Protein AF-A0A1H8KXV8-F1 (afdb_monomer)

Nearest PDB structures (foldseek):
  2p6s-assembly1_H  TM=9.259E-01  e=8.514E-09  Neisseria meningitidis MC58
  2gqq-assembly1_A-2  TM=9.311E-01  e=1.166E-07  Escherichia coli
  2cg4-assembly1_A  TM=8.601E-01  e=6.670E-07  Escherichia coli
  2pn6-assembly1_A  TM=7.886E-01  e=1.104E-04  Sulfurisphaera tokodaii
  2efq-assembly1_A  TM=7.733E-01  e=9.156E-05  Sulfurisphaera tokodaii str. 7

InterPro domains:
  IPR011008 Dimeric alpha-beta barrel [SSF54909] (4-92)
  IPR019887 Transcription regulator AsnC/Lrp, ligand binding domain [PF01037] (7-88)

Foldseek 3Di:
DADKKKKKKFWAFPDDPPVLVVQLVVLQVPDPQWPDKDQDPDPGRIITIGIARDVVRVVVCCVPRVVPRPRTDDMDMDIDPDDPDDDPDDPCCVVVVD

pLDDT: mean 91.25, std 8.5, range [47.66, 97.81]

Radius of gyration: 15.35 Å; Cα contacts (8 Å, |Δi|>4): 137; chains: 1; bounding box: 46×22×39 Å

Solvent-accessible surface area (backbone atoms only — not comparable to full-atom values): 5823 Å² total; per-residue (Å²): 135,76,74,58,37,42,32,43,34,35,33,29,60,80,46,84,50,70,70,37,49,52,51,38,50,52,57,50,74,70,33,89,44,49,80,44,76,42,80,45,94,65,97,28,49,30,45,32,36,34,53,28,67,35,70,67,56,38,51,48,45,42,62,71,47,58,68,66,37,58,41,59,72,44,80,49,76,49,70,61,89,68,91,89,80,86,79,90,77,72,66,57,49,77,75,69,75,107

Structure (mmCIF, N/CA/C/O backbone):
data_AF-A0A1H8KXV8-F1
#
_entry.id   AF-A0A1H8KXV8-F1
#
loop_
_atom_site.group_PDB
_atom_site.id
_atom_site.type_symbol
_atom_site.label_atom_id
_atom_site.label_alt_id
_atom_site.label_comp_id
_atom_site.label_asym_id
_atom_site.label_entity_id
_atom_site.label_seq_id
_atom_site.pdbx_PDB_ins_code
_atom_site.Cartn_x
_atom_site.Cartn_y
_atom_site.Cartn_z
_atom_site.occupancy
_atom_site.B_iso_or_equiv
_atom_site.auth_seq_id
_atom_site.auth_comp_id
_atom_site.auth_asym_id
_atom_site.auth_atom_id
_atom_site.pdbx_PDB_model_num
ATOM 1 N N . MET A 1 1 ? 3.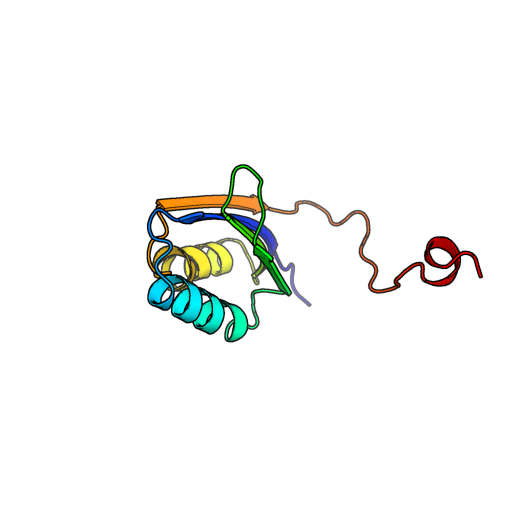165 -7.757 -21.538 1.00 47.66 1 MET A N 1
ATOM 2 C CA . MET A 1 1 ? 3.001 -7.280 -20.151 1.00 47.66 1 MET A CA 1
ATOM 3 C C . MET A 1 1 ? 2.678 -5.800 -20.244 1.00 47.66 1 MET A C 1
ATOM 5 O O . MET A 1 1 ? 3.489 -5.066 -20.791 1.00 47.66 1 MET A O 1
ATOM 9 N N . GLY A 1 2 ? 1.437 -5.428 -19.921 1.00 53.78 2 GLY A N 1
ATOM 10 C CA . GLY A 1 2 ? 0.932 -4.055 -20.049 1.00 53.78 2 GLY A CA 1
ATOM 11 C C . GLY A 1 2 ? 1.468 -3.149 -18.942 1.00 53.78 2 GLY A C 1
ATOM 12 O O . GLY A 1 2 ? 1.986 -3.653 -17.950 1.00 53.78 2 GLY A O 1
ATOM 13 N N . ALA A 1 3 ? 1.375 -1.836 -19.146 1.00 61.09 3 ALA A N 1
ATOM 14 C CA . ALA A 1 3 ? 1.913 -0.805 -18.263 1.00 61.09 3 ALA A CA 1
ATOM 15 C C . ALA A 1 3 ? 1.291 -0.867 -16.860 1.00 61.09 3 ALA A C 1
ATOM 17 O O . ALA A 1 3 ? 0.270 -0.246 -16.616 1.00 61.09 3 ALA A O 1
ATOM 18 N N . 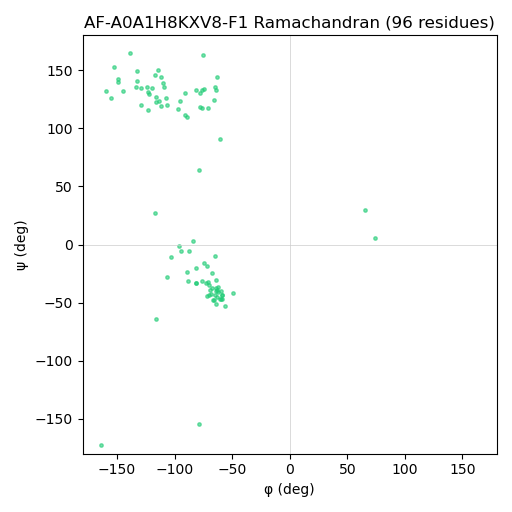SER A 1 4 ? 1.900 -1.612 -15.940 1.00 84.12 4 SER A N 1
ATOM 19 C CA . SER A 1 4 ? 1.445 -1.671 -14.555 1.00 84.12 4 SER A CA 1
ATOM 20 C C . SER A 1 4 ? 1.803 -0.389 -13.807 1.00 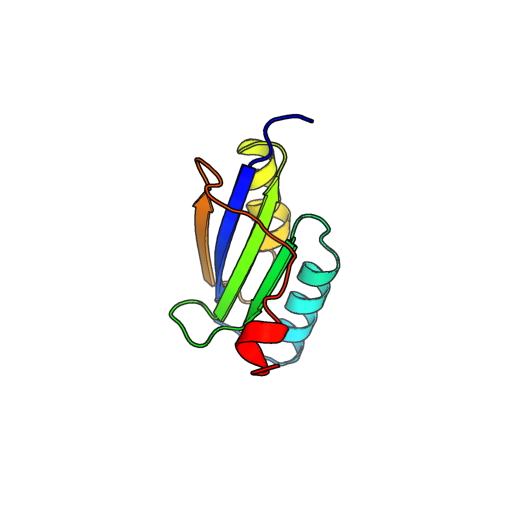84.12 4 SER A C 1
ATOM 22 O O . SER A 1 4 ? 2.947 0.066 -13.856 1.00 84.12 4 SER A O 1
ATOM 24 N N . VAL A 1 5 ? 0.843 0.155 -13.069 1.00 94.12 5 VAL A N 1
ATOM 25 C CA . VAL A 1 5 ? 1.055 1.241 -12.113 1.00 94.12 5 VAL A CA 1
ATOM 26 C C . VAL A 1 5 ? 1.662 0.663 -10.841 1.00 94.12 5 VAL A C 1
ATOM 28 O O . VAL A 1 5 ? 1.139 -0.301 -10.283 1.00 94.12 5 VAL A O 1
ATOM 31 N N . LEU A 1 6 ? 2.741 1.282 -10.365 1.00 95.94 6 LEU A N 1
ATOM 32 C CA . LEU A 1 6 ? 3.304 1.021 -9.045 1.00 95.94 6 LEU A CA 1
ATOM 33 C C . LEU A 1 6 ? 3.000 2.208 -8.130 1.00 95.94 6 LEU A C 1
ATOM 35 O O . LEU A 1 6 ? 3.328 3.345 -8.464 1.00 95.94 6 LEU A O 1
ATOM 39 N N . ALA A 1 7 ? 2.391 1.947 -6.981 1.00 97.62 7 ALA A N 1
ATOM 40 C CA . ALA A 1 7 ? 2.025 2.948 -5.993 1.00 97.62 7 ALA A CA 1
ATOM 41 C C . ALA A 1 7 ? 2.726 2.677 -4.660 1.00 97.62 7 ALA A C 1
ATOM 43 O O . ALA A 1 7 ? 2.715 1.553 -4.162 1.00 97.62 7 ALA A O 1
ATOM 44 N N . PHE A 1 8 ? 3.272 3.724 -4.053 1.00 97.62 8 PHE A N 1
ATOM 45 C CA . PHE A 1 8 ? 3.704 3.733 -2.661 1.00 97.62 8 PHE A CA 1
ATOM 46 C C . PHE A 1 8 ? 2.593 4.355 -1.823 1.00 97.62 8 PHE A C 1
ATOM 48 O O . PHE A 1 8 ? 2.246 5.520 -2.028 1.00 97.62 8 PHE A O 1
ATOM 55 N N . VAL A 1 9 ? 2.013 3.578 -0.915 1.00 97.81 9 VAL A N 1
ATOM 56 C CA . VAL A 1 9 ? 0.824 3.967 -0.155 1.00 97.81 9 VAL A CA 1
ATOM 57 C C . VAL A 1 9 ? 1.169 4.112 1.318 1.00 97.81 9 VAL A C 1
ATOM 59 O O . VAL A 1 9 ? 1.662 3.182 1.945 1.00 97.81 9 VAL A O 1
ATOM 62 N N . GLN A 1 10 ? 0.890 5.289 1.855 1.00 97.62 10 GLN A N 1
ATOM 63 C CA . GLN A 1 10 ? 0.948 5.626 3.269 1.00 97.62 10 GLN A CA 1
ATOM 64 C C . GLN A 1 10 ? -0.449 5.479 3.860 1.00 97.62 10 GLN A C 1
ATOM 66 O O . GLN A 1 10 ? -1.388 6.117 3.374 1.00 97.62 10 GLN A O 1
ATOM 71 N N . ILE A 1 11 ? -0.582 4.651 4.893 1.00 95.69 11 ILE A N 1
ATOM 72 C CA . ILE A 1 11 ? -1.832 4.460 5.628 1.00 95.69 11 ILE A CA 1
ATOM 73 C C . ILE A 1 11 ? -1.630 4.921 7.067 1.00 95.69 11 ILE A C 1
ATOM 75 O O . ILE A 1 11 ? -0.716 4.463 7.753 1.00 95.69 11 ILE A O 1
ATOM 79 N N . THR A 1 12 ? -2.513 5.809 7.512 1.00 94.94 12 THR A N 1
ATOM 80 C CA . THR A 1 12 ? -2.643 6.195 8.918 1.00 94.94 12 THR A CA 1
ATOM 81 C C . THR A 1 12 ? -3.942 5.613 9.453 1.00 94.94 12 THR A C 1
ATOM 83 O O . THR A 1 12 ? -4.987 5.703 8.798 1.00 94.94 12 THR A O 1
ATOM 86 N N . CYS A 1 13 ? -3.882 5.041 10.644 1.00 91.88 13 CYS A N 1
ATOM 87 C CA . CYS A 1 13 ? -5.003 4.471 11.362 1.00 91.88 13 CYS A CA 1
ATOM 88 C C . CYS A 1 13 ? -5.272 5.279 12.639 1.00 91.88 13 CYS A C 1
ATOM 90 O O . CYS A 1 13 ? -4.381 5.884 13.220 1.00 91.88 13 CYS A O 1
ATOM 92 N N . THR A 1 14 ? -6.524 5.330 13.082 1.00 85.81 14 THR A N 1
ATOM 93 C CA . THR A 1 14 ? -6.917 5.907 14.382 1.00 85.81 14 THR A CA 1
ATOM 94 C C . THR A 1 14 ? -7.214 4.838 15.426 1.00 85.81 14 THR A C 1
ATOM 96 O O . THR A 1 14 ? -7.380 5.154 16.604 1.00 85.81 14 THR A O 1
ATOM 99 N N . GLN A 1 15 ? -7.300 3.573 15.012 1.00 79.56 15 GLN A N 1
ATOM 100 C CA . GLN A 1 15 ? -7.622 2.448 15.876 1.00 79.56 15 GLN A CA 1
ATOM 101 C C . GLN A 1 15 ? -6.508 1.404 15.809 1.00 79.56 15 GLN A C 1
ATOM 103 O O . GLN A 1 15 ? -6.285 0.792 14.771 1.00 79.56 15 GLN A O 1
ATOM 108 N N . HIS A 1 16 ? -5.839 1.188 16.944 1.00 77.31 16 HIS A N 1
ATOM 109 C CA . HIS A 1 16 ? -4.703 0.264 17.081 1.00 77.31 16 HIS A CA 1
ATOM 110 C C . HIS A 1 16 ? -5.000 -0.887 18.049 1.00 77.31 16 HIS A C 1
ATOM 112 O O . HIS A 1 16 ? -4.106 -1.409 18.710 1.00 77.31 16 HIS A O 1
ATOM 118 N N . SER A 1 17 ? -6.273 -1.265 18.195 1.00 85.81 17 SER A N 1
ATOM 119 C CA . SER A 1 17 ? -6.609 -2.472 18.953 1.00 85.81 17 SER A CA 1
ATOM 120 C C . SER A 1 17 ? -6.005 -3.695 18.268 1.00 85.81 17 SER A C 1
ATOM 122 O O . SER A 1 17 ? -6.048 -3.774 17.041 1.00 85.81 17 SER A O 1
ATOM 124 N N . GLU A 1 18 ? -5.551 -4.675 19.045 1.00 84.06 18 GLU A N 1
ATOM 125 C CA . GLU A 1 18 ? -4.952 -5.919 18.539 1.00 84.06 18 GLU A CA 1
ATOM 126 C C . GLU A 1 18 ? -5.809 -6.598 17.456 1.00 84.06 18 GLU A C 1
ATOM 128 O O . GLU A 1 18 ? -5.297 -6.984 16.410 1.00 84.06 18 GLU A O 1
ATOM 133 N N . ALA A 1 19 ? -7.133 -6.638 17.644 1.00 87.81 19 ALA A N 1
ATOM 134 C CA . ALA A 1 19 ? -8.064 -7.201 16.665 1.00 87.81 19 ALA A CA 1
ATOM 135 C C . ALA A 1 19 ? -8.097 -6.432 15.329 1.00 87.81 19 ALA A C 1
ATOM 137 O O . ALA A 1 19 ? -8.164 -7.046 14.268 1.00 87.81 19 ALA A O 1
ATOM 138 N N . ALA A 1 20 ? -8.036 -5.097 15.371 1.00 86.44 20 ALA A N 1
ATOM 139 C CA . ALA A 1 20 ? -8.018 -4.264 14.167 1.00 86.44 20 ALA A CA 1
ATOM 140 C C . ALA A 1 20 ? -6.703 -4.439 13.398 1.00 86.44 20 ALA A C 1
ATOM 142 O O . ALA A 1 20 ? -6.722 -4.593 12.179 1.00 86.44 20 ALA A O 1
ATOM 143 N N . THR A 1 21 ? -5.577 -4.486 14.112 1.00 86.25 21 THR A N 1
ATOM 144 C CA . THR A 1 21 ? -4.263 -4.742 13.512 1.00 86.25 21 THR A CA 1
ATOM 145 C C . THR A 1 21 ? -4.198 -6.136 12.887 1.00 86.25 21 THR A C 1
ATOM 147 O O . THR A 1 21 ? -3.777 -6.267 11.742 1.00 86.25 21 THR A O 1
ATOM 150 N N . ALA A 1 22 ? -4.681 -7.170 13.581 1.00 89.69 22 ALA A N 1
ATOM 151 C CA . ALA A 1 22 ? -4.702 -8.534 13.053 1.00 89.69 22 ALA A CA 1
ATOM 152 C C . ALA A 1 22 ? -5.570 -8.657 11.788 1.00 89.69 22 ALA A C 1
ATOM 154 O O . ALA A 1 22 ? -5.181 -9.312 10.821 1.00 89.69 22 ALA A O 1
ATOM 155 N N . GLU A 1 23 ? -6.732 -7.999 11.764 1.00 91.31 23 GLU A N 1
ATOM 156 C CA . GLU A 1 23 ? -7.601 -7.991 10.585 1.00 91.31 23 GLU A CA 1
ATOM 157 C C . GLU A 1 23 ? -6.986 -7.203 9.419 1.00 91.31 23 GLU A C 1
ATOM 159 O O . GLU A 1 23 ? -7.043 -7.657 8.274 1.00 91.31 23 GLU A O 1
ATOM 164 N N . PHE A 1 24 ? -6.334 -6.069 9.698 1.00 92.19 24 PHE A N 1
ATOM 165 C CA . PHE A 1 24 ? -5.550 -5.330 8.707 1.00 92.19 24 PHE A CA 1
ATOM 166 C C . PHE A 1 24 ? -4.483 -6.233 8.078 1.00 92.19 24 PHE A C 1
ATOM 168 O O . PHE A 1 24 ? -4.441 -6.381 6.856 1.00 92.19 24 PHE A O 1
ATOM 175 N N . GLU A 1 25 ? -3.657 -6.884 8.900 1.00 91.50 25 GLU A N 1
ATOM 176 C CA . GLU A 1 25 ? -2.590 -7.769 8.427 1.00 91.50 25 GLU A CA 1
ATOM 177 C C . GLU A 1 25 ? -3.144 -8.907 7.573 1.00 91.50 25 GLU A C 1
ATOM 179 O O . GLU A 1 25 ? -2.611 -9.185 6.497 1.00 91.50 25 GLU A O 1
ATOM 184 N N . ARG A 1 26 ? -4.254 -9.519 7.997 1.00 94.38 26 ARG A N 1
ATOM 185 C CA . ARG A 1 26 ? -4.919 -10.592 7.254 1.00 94.38 26 ARG A CA 1
ATOM 186 C C . ARG A 1 26 ? -5.366 -10.135 5.864 1.00 94.38 26 ARG A C 1
ATOM 188 O O . ARG A 1 26 ? -5.136 -10.849 4.887 1.00 94.38 26 ARG A O 1
ATOM 195 N N . ILE A 1 27 ? -6.002 -8.966 5.762 1.00 94.31 27 ILE A N 1
ATOM 196 C CA . ILE A 1 27 ? -6.464 -8.409 4.480 1.00 94.31 27 ILE A CA 1
ATOM 197 C C . ILE A 1 27 ? -5.270 -8.090 3.575 1.00 94.31 27 ILE A C 1
ATOM 199 O O . ILE A 1 27 ? -5.293 -8.419 2.386 1.00 94.31 27 ILE A O 1
ATOM 203 N N . ILE A 1 28 ? -4.217 -7.484 4.129 1.00 95.19 28 ILE A N 1
ATOM 204 C CA . ILE A 1 28 ? -3.022 -7.115 3.369 1.00 95.19 28 ILE A CA 1
ATOM 205 C C . ILE A 1 28 ? -2.273 -8.350 2.858 1.00 95.19 28 ILE A C 1
ATOM 207 O O . ILE A 1 28 ? -1.972 -8.414 1.667 1.00 95.19 28 ILE A O 1
ATOM 211 N N . GLN A 1 29 ? -2.029 -9.353 3.705 1.00 94.88 29 GLN A N 1
ATOM 212 C CA . GLN A 1 29 ? -1.329 -10.585 3.316 1.00 94.88 29 GLN A CA 1
ATOM 213 C C . GLN A 1 29 ? -2.094 -11.401 2.264 1.00 94.88 29 GLN A C 1
ATOM 215 O O . GLN A 1 29 ? -1.479 -12.077 1.442 1.00 94.88 29 GLN A O 1
ATOM 220 N N . ALA A 1 30 ? -3.428 -11.334 2.257 1.00 95.56 30 ALA A N 1
ATOM 221 C CA . ALA A 1 30 ? -4.251 -12.011 1.256 1.00 95.56 30 ALA A CA 1
ATOM 222 C C . ALA A 1 30 ? -4.225 -11.327 -0.126 1.00 95.56 30 ALA A C 1
ATOM 224 O O . ALA A 1 30 ? -4.638 -11.925 -1.122 1.00 95.56 30 ALA A O 1
ATOM 225 N N . SER A 1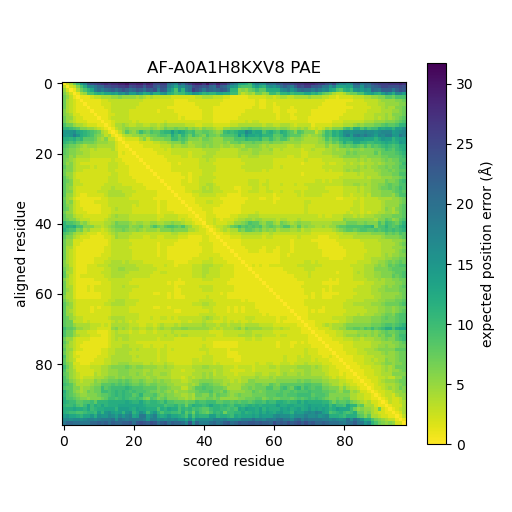 31 ? -3.771 -10.074 -0.209 1.00 95.25 31 SER A N 1
ATOM 226 C CA . SER A 1 31 ? -3.794 -9.300 -1.446 1.00 95.25 31 SER A CA 1
ATOM 227 C C . SER A 1 31 ? -2.522 -9.501 -2.265 1.00 95.25 31 SER A C 1
ATOM 229 O O . SER A 1 31 ? -1.476 -8.933 -1.967 1.00 95.25 31 SER A O 1
ATOM 231 N N . SER A 1 32 ? -2.633 -10.196 -3.400 1.00 94.19 32 SER A N 1
ATOM 232 C CA . SER A 1 32 ? -1.520 -10.353 -4.353 1.00 94.19 32 SER A CA 1
ATOM 233 C C . SER A 1 32 ? -1.068 -9.040 -5.011 1.00 94.19 32 SER A C 1
ATOM 235 O O . SER A 1 32 ? -0.071 -9.018 -5.727 1.00 94.19 32 SER A O 1
ATOM 237 N N . ARG A 1 33 ? -1.832 -7.953 -4.835 1.00 95.31 33 ARG A N 1
ATOM 238 C CA . ARG A 1 33 ? -1.500 -6.613 -5.340 1.00 95.31 33 ARG A CA 1
ATOM 239 C C . ARG A 1 33 ? -0.522 -5.880 -4.427 1.00 95.31 33 ARG A C 1
ATOM 241 O O . ARG A 1 33 ? 0.108 -4.931 -4.883 1.00 95.31 33 ARG A O 1
ATOM 248 N N . VAL A 1 34 ? -0.408 -6.284 -3.162 1.00 97.12 34 VAL A N 1
ATOM 249 C CA . VAL A 1 34 ? 0.522 -5.688 -2.200 1.00 97.12 34 VAL A CA 1
ATOM 250 C C . VAL A 1 34 ? 1.839 -6.456 -2.268 1.00 97.12 34 VAL A C 1
ATOM 252 O O . VAL A 1 34 ? 1.909 -7.622 -1.898 1.00 97.12 34 VAL A O 1
ATOM 255 N N . LEU A 1 35 ? 2.883 -5.804 -2.771 1.00 95.12 35 LEU A N 1
ATOM 256 C CA . LEU A 1 35 ? 4.218 -6.385 -2.926 1.00 95.12 35 LEU A CA 1
ATOM 257 C C . LEU A 1 35 ? 5.014 -6.343 -1.619 1.00 95.12 35 LEU A C 1
ATOM 259 O O . LEU A 1 35 ? 5.818 -7.231 -1.348 1.00 95.12 35 LEU A O 1
ATOM 263 N N . SER A 1 36 ? 4.791 -5.307 -0.815 1.00 95.69 36 SER A N 1
ATOM 264 C CA . SER A 1 36 ? 5.352 -5.177 0.525 1.00 95.69 36 SER A CA 1
ATOM 265 C C . SER A 1 36 ? 4.448 -4.313 1.395 1.00 95.69 36 SER A C 1
ATOM 267 O O . SER A 1 36 ? 3.708 -3.461 0.898 1.00 95.69 36 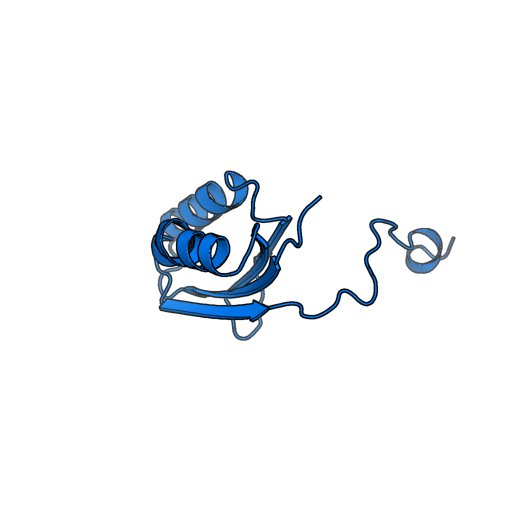SER A O 1
ATOM 269 N N . CYS A 1 37 ? 4.505 -4.549 2.702 1.00 96.62 37 CYS A N 1
ATOM 270 C CA . CYS A 1 37 ? 3.848 -3.742 3.717 1.00 96.62 37 CYS A CA 1
ATOM 271 C C . CYS A 1 37 ? 4.744 -3.699 4.953 1.00 96.62 37 CYS A C 1
ATOM 273 O O . CYS A 1 37 ? 5.215 -4.738 5.415 1.00 96.62 37 CYS A O 1
ATOM 275 N N . HIS A 1 38 ? 4.963 -2.507 5.491 1.00 95.19 38 HIS A N 1
ATOM 276 C CA . HIS A 1 38 ? 5.796 -2.282 6.664 1.00 95.19 38 HIS A CA 1
ATOM 277 C C . HIS A 1 38 ? 5.028 -1.442 7.669 1.00 95.19 38 HIS A C 1
ATOM 279 O O . HIS A 1 38 ? 4.446 -0.434 7.282 1.00 95.19 38 HIS A O 1
ATOM 285 N N . ASN A 1 39 ? 5.062 -1.829 8.942 1.00 92.56 39 ASN A N 1
ATOM 286 C CA . ASN A 1 39 ? 4.711 -0.917 10.023 1.00 92.56 39 ASN A CA 1
ATOM 287 C C . ASN A 1 39 ? 5.890 0.045 10.245 1.00 92.56 39 ASN A C 1
ATOM 289 O O . ASN A 1 39 ? 7.044 -0.397 10.263 1.00 92.56 39 ASN A O 1
ATOM 293 N N . THR A 1 40 ? 5.626 1.345 10.354 1.00 92.56 40 THR A N 1
ATOM 294 C CA . THR A 1 40 ? 6.672 2.369 10.434 1.00 92.56 40 THR A CA 1
ATOM 295 C C . THR A 1 40 ? 6.431 3.362 11.559 1.00 92.56 40 THR A C 1
ATOM 297 O O . THR A 1 40 ? 5.302 3.698 11.876 1.00 92.56 40 THR A O 1
ATOM 300 N N . THR A 1 41 ? 7.514 3.895 12.127 1.00 88.25 41 THR A N 1
ATOM 301 C CA . THR A 1 41 ? 7.474 4.925 13.181 1.00 88.25 41 THR A CA 1
ATOM 302 C C . THR A 1 41 ? 7.330 6.357 12.645 1.00 88.25 41 THR A C 1
ATOM 304 O O . THR A 1 41 ? 7.419 7.308 13.418 1.00 88.25 41 THR A O 1
ATOM 307 N N . GLY A 1 42 ? 7.200 6.522 11.322 1.00 87.62 42 GLY A N 1
ATOM 308 C CA . GLY A 1 42 ? 7.107 7.821 10.651 1.00 87.62 42 GLY A CA 1
ATOM 309 C C . GLY A 1 42 ? 5.716 8.456 10.751 1.00 87.62 42 GLY A C 1
ATOM 310 O O . GLY A 1 42 ? 4.952 8.178 11.665 1.00 87.62 42 GLY A O 1
ATOM 311 N N . GLU A 1 43 ? 5.370 9.316 9.788 1.00 87.81 43 GLU A N 1
ATOM 312 C CA . GLU A 1 43 ? 4.058 9.995 9.761 1.00 87.81 43 GLU A CA 1
ATOM 313 C C . GLU A 1 43 ? 2.871 9.050 9.510 1.00 87.81 43 GLU A C 1
ATOM 315 O O . GLU A 1 43 ? 1.735 9.364 9.862 1.00 87.81 43 GLU A O 1
ATOM 320 N N . ALA A 1 44 ? 3.127 7.914 8.865 1.00 93.88 44 ALA A N 1
ATOM 321 C CA . ALA A 1 44 ? 2.136 6.887 8.591 1.00 93.88 44 ALA A CA 1
ATOM 322 C C . ALA A 1 44 ? 2.449 5.639 9.415 1.00 93.88 44 ALA A C 1
ATOM 324 O O . ALA A 1 44 ? 3.618 5.280 9.577 1.00 93.88 44 ALA A O 1
ATOM 325 N N . ASP A 1 45 ? 1.403 4.954 9.868 1.00 92.50 45 ASP A N 1
ATOM 326 C CA . ASP A 1 45 ? 1.541 3.696 10.601 1.00 92.50 45 ASP A CA 1
ATOM 327 C C . ASP A 1 45 ? 2.013 2.574 9.681 1.00 92.50 45 ASP A C 1
ATOM 329 O O . ASP A 1 45 ? 2.780 1.710 10.104 1.00 92.50 45 ASP A O 1
ATOM 333 N N . PHE A 1 46 ? 1.581 2.596 8.413 1.00 95.00 46 PHE A N 1
ATOM 334 C CA . PHE A 1 46 ? 1.964 1.597 7.422 1.00 95.00 46 PHE A CA 1
ATOM 335 C C . PHE A 1 46 ? 2.413 2.204 6.091 1.00 95.00 46 PHE A C 1
ATOM 337 O O . PHE A 1 46 ? 1.803 3.141 5.568 1.00 95.00 46 PHE A O 1
ATOM 344 N N . LEU A 1 47 ? 3.449 1.598 5.508 1.00 96.69 47 LEU A N 1
ATOM 345 C CA . LEU A 1 47 ? 3.929 1.850 4.150 1.00 96.69 47 LEU A CA 1
ATOM 346 C C . LEU A 1 47 ? 3.767 0.602 3.294 1.00 96.69 47 LEU A C 1
ATOM 348 O O . LEU A 1 47 ? 4.321 -0.449 3.614 1.00 96.69 47 LEU A O 1
ATOM 352 N N . LEU A 1 48 ? 3.036 0.728 2.191 1.00 97.44 48 LEU A N 1
ATOM 353 C CA . LEU A 1 48 ? 2.780 -0.354 1.252 1.00 97.44 48 LEU A CA 1
ATOM 354 C C . LEU A 1 48 ? 3.372 -0.035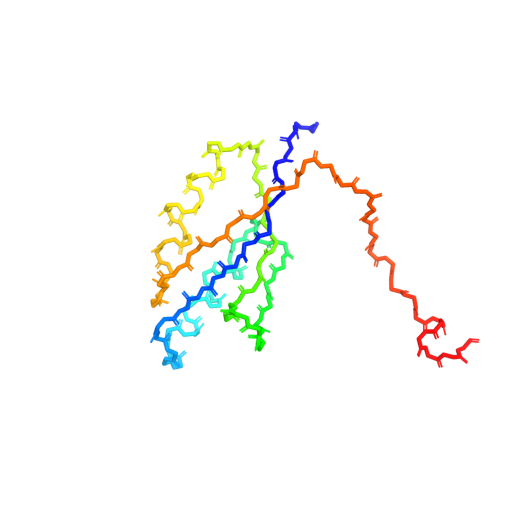 -0.116 1.00 97.44 48 LEU A C 1
ATOM 356 O O . LEU A 1 48 ? 3.319 1.105 -0.581 1.00 97.44 48 LEU A O 1
ATOM 360 N N . GLN A 1 49 ? 3.838 -1.070 -0.803 1.00 97.19 49 GLN A N 1
ATOM 361 C CA . GLN A 1 49 ? 4.099 -1.035 -2.235 1.00 97.19 49 GLN A CA 1
ATOM 362 C C . GLN A 1 49 ? 3.012 -1.847 -2.945 1.00 97.19 49 GLN A C 1
ATOM 364 O O . GLN A 1 49 ? 2.843 -3.034 -2.675 1.00 97.19 49 GLN A O 1
ATOM 369 N N . VAL A 1 50 ? 2.255 -1.211 -3.838 1.00 97.25 50 VAL A N 1
ATOM 370 C CA . VAL A 1 50 ? 1.070 -1.790 -4.489 1.00 97.25 50 VAL A CA 1
ATOM 371 C C . VAL A 1 50 ? 1.215 -1.737 -6.002 1.00 97.25 50 VAL A C 1
ATOM 373 O O . VAL A 1 50 ? 1.586 -0.702 -6.549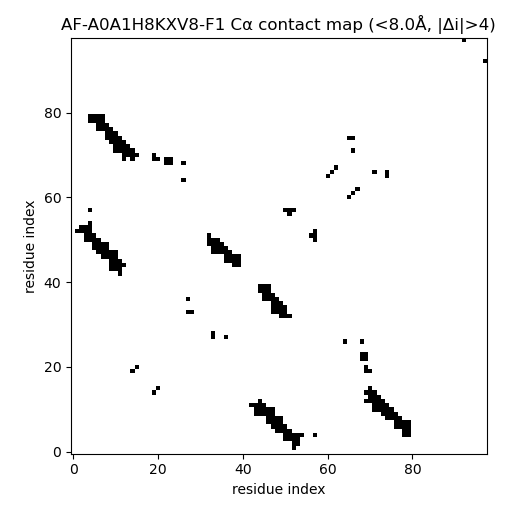 1.00 97.25 50 VAL A O 1
ATOM 376 N N . VAL A 1 51 ? 0.870 -2.828 -6.684 1.00 96.06 51 VAL A N 1
ATOM 377 C CA . VAL A 1 51 ? 0.818 -2.898 -8.148 1.00 96.06 51 VAL A CA 1
ATOM 378 C C . VAL A 1 51 ? -0.623 -2.997 -8.657 1.00 96.06 51 VAL A C 1
ATOM 380 O O . VAL A 1 51 ? -1.462 -3.718 -8.108 1.00 96.06 51 VAL A O 1
ATOM 383 N N . ALA A 1 52 ? -0.914 -2.276 -9.735 1.00 96.12 52 ALA A N 1
ATOM 384 C CA . ALA A 1 52 ? -2.189 -2.302 -10.443 1.00 96.12 52 ALA A CA 1
ATOM 385 C C . ALA A 1 52 ? -1.966 -2.276 -11.959 1.00 96.12 52 ALA A C 1
ATOM 387 O O . ALA A 1 52 ? -0.870 -1.977 -12.433 1.00 96.12 52 ALA A O 1
ATOM 388 N N . LYS A 1 53 ? -2.994 -2.612 -12.736 1.00 94.69 53 LYS A N 1
ATOM 389 C CA . LYS A 1 53 ? -2.912 -2.626 -14.205 1.00 94.69 53 LYS A CA 1
ATOM 390 C C . LYS A 1 53 ? -2.880 -1.228 -14.813 1.00 94.69 53 LYS A C 1
ATOM 392 O O . LYS A 1 53 ? -2.251 -1.059 -15.843 1.00 94.69 53 LYS A O 1
ATOM 397 N N . ASP A 1 54 ? -3.558 -0.275 -14.190 1.00 94.31 54 ASP A N 1
ATOM 398 C CA . ASP A 1 54 ? -3.664 1.130 -14.582 1.00 94.31 54 ASP A CA 1
ATOM 399 C C . ASP A 1 54 ? -4.206 1.945 -13.386 1.00 94.31 54 ASP A C 1
ATOM 401 O O . ASP A 1 54 ? -4.294 1.436 -12.263 1.00 94.31 54 ASP A O 1
ATOM 405 N N . LEU A 1 55 ? -4.518 3.228 -13.602 1.00 94.62 55 LEU A N 1
ATOM 406 C CA . LEU A 1 55 ? -5.025 4.112 -12.548 1.00 94.62 55 LEU A CA 1
ATOM 407 C C . LEU A 1 55 ? -6.457 3.781 -12.116 1.00 94.62 55 LEU A C 1
ATOM 409 O O . LEU A 1 55 ? -6.769 3.956 -10.939 1.00 94.62 55 LEU A O 1
ATOM 413 N N . ASP A 1 56 ? -7.299 3.285 -13.021 1.00 95.88 56 ASP A N 1
ATOM 414 C CA . ASP A 1 56 ? -8.688 2.942 -12.705 1.00 95.88 56 ASP A CA 1
ATOM 415 C C . ASP A 1 56 ? -8.732 1.676 -11.840 1.00 95.88 56 ASP A C 1
ATOM 417 O O . ASP A 1 56 ? -9.391 1.640 -10.798 1.00 95.88 56 ASP A O 1
ATOM 421 N N . ASP A 1 57 ? -7.941 0.664 -12.202 1.00 96.12 57 ASP A N 1
ATOM 422 C CA . ASP A 1 57 ? -7.739 -0.559 -11.422 1.00 96.12 57 ASP A CA 1
ATOM 423 C C . ASP A 1 57 ? -7.106 -0.261 -10.050 1.00 96.12 57 ASP A C 1
ATOM 425 O O . ASP A 1 57 ? -7.468 -0.877 -9.044 1.00 96.12 57 ASP A O 1
ATOM 429 N N . TYR A 1 58 ? -6.199 0.720 -9.980 1.00 96.69 58 TYR A N 1
ATOM 430 C CA . TYR A 1 58 ? -5.653 1.204 -8.712 1.00 96.69 58 TYR A CA 1
ATOM 431 C C . TYR A 1 58 ? -6.715 1.906 -7.854 1.00 96.69 58 TYR A C 1
ATOM 433 O O . TYR A 1 58 ? -6.840 1.596 -6.668 1.00 96.69 58 TYR A O 1
ATOM 441 N N . SER A 1 59 ? -7.500 2.818 -8.438 1.00 96.75 59 SER A N 1
ATOM 442 C CA . SER A 1 59 ? -8.573 3.530 -7.731 1.00 96.75 59 SER A CA 1
ATOM 443 C C . SER A 1 59 ? -9.597 2.551 -7.165 1.00 96.75 59 SER A C 1
ATOM 445 O O . SER A 1 59 ? -9.964 2.644 -5.993 1.00 96.75 59 SER A O 1
ATOM 447 N N . HIS A 1 60 ? -9.978 1.547 -7.956 1.00 97.25 60 HIS A N 1
ATOM 448 C CA . HIS A 1 60 ? -10.859 0.478 -7.508 1.00 97.25 60 HIS A CA 1
ATOM 449 C C . HIS A 1 60 ? -10.274 -0.269 -6.304 1.00 97.25 60 HIS A C 1
ATOM 451 O O . HIS A 1 60 ? -10.958 -0.434 -5.298 1.00 97.25 60 HIS A O 1
ATOM 457 N N . PHE A 1 61 ? -8.993 -0.651 -6.349 1.00 97.06 61 PHE A N 1
ATOM 458 C CA . PHE A 1 61 ? -8.330 -1.309 -5.218 1.00 97.06 61 PHE A CA 1
ATOM 459 C C . PHE A 1 61 ? -8.317 -0.444 -3.947 1.00 97.06 61 PHE A C 1
ATOM 461 O O . PHE A 1 61 ? -8.540 -0.955 -2.846 1.00 97.06 61 PHE A O 1
ATOM 468 N N . VAL A 1 62 ? -8.096 0.867 -4.078 1.00 96.94 62 VAL A N 1
ATOM 469 C CA . VAL A 1 62 ? -8.176 1.797 -2.943 1.00 96.94 62 VAL A CA 1
ATOM 470 C C . VAL A 1 62 ? -9.580 1.778 -2.335 1.00 96.94 62 VAL A C 1
ATOM 472 O O . VAL A 1 62 ? -9.714 1.675 -1.119 1.00 96.94 62 VAL A O 1
ATOM 475 N N . GLU A 1 63 ? -10.625 1.851 -3.155 1.00 96.62 63 GLU A N 1
ATOM 476 C CA . GLU A 1 63 ? -12.015 1.919 -2.692 1.00 96.62 63 GLU A CA 1
ATOM 477 C C . GLU A 1 63 ? -12.522 0.614 -2.075 1.00 96.62 63 GLU A C 1
ATOM 479 O O . GLU A 1 63 ? -13.172 0.635 -1.024 1.00 96.62 63 GLU A O 1
ATOM 484 N N . THR A 1 64 ? -12.220 -0.520 -2.704 1.00 96.00 64 THR A N 1
ATOM 485 C CA . THR A 1 64 ? -12.771 -1.818 -2.300 1.00 96.00 64 THR A CA 1
ATOM 486 C C . THR A 1 64 ? -11.936 -2.533 -1.254 1.00 96.00 64 THR A C 1
ATOM 488 O O . THR A 1 64 ? -12.468 -3.396 -0.563 1.00 96.00 64 THR A O 1
ATOM 491 N N . VAL A 1 65 ? -10.640 -2.222 -1.149 1.00 95.44 65 VAL A N 1
ATOM 492 C CA . VAL A 1 65 ? -9.731 -2.887 -0.206 1.00 95.44 65 VAL A CA 1
ATOM 493 C C . VAL A 1 65 ? -9.211 -1.896 0.820 1.00 95.44 65 VAL A C 1
ATOM 495 O O . VAL A 1 65 ? -9.534 -2.025 1.997 1.00 95.44 65 VAL A O 1
ATOM 498 N N . LEU A 1 66 ? -8.445 -0.883 0.403 1.00 95.44 66 LEU A N 1
ATOM 499 C CA . LEU A 1 66 ? -7.714 -0.049 1.366 1.00 95.44 66 LEU A CA 1
ATOM 500 C C . LEU A 1 66 ? -8.634 0.806 2.245 1.00 95.44 66 LEU A C 1
ATOM 502 O O . LEU A 1 66 ? -8.374 0.953 3.434 1.00 95.44 66 LEU A O 1
ATOM 506 N N . ARG A 1 67 ? -9.734 1.334 1.699 1.00 94.44 67 ARG A N 1
ATOM 507 C CA . ARG A 1 67 ? -10.740 2.084 2.474 1.00 94.44 67 ARG A CA 1
ATOM 508 C C . ARG A 1 67 ? -11.581 1.208 3.402 1.00 94.44 67 ARG A C 1
ATOM 510 O O . ARG A 1 67 ? -12.200 1.747 4.310 1.00 94.44 67 ARG A O 1
ATOM 517 N N . GLN A 1 68 ? -11.622 -0.103 3.166 1.00 92.19 68 GLN A N 1
ATOM 518 C CA . GLN A 1 68 ? -12.347 -1.055 4.014 1.00 92.19 68 GLN A CA 1
ATOM 519 C C . GLN A 1 68 ? -11.487 -1.572 5.172 1.00 92.19 68 GLN A C 1
ATOM 521 O O . GLN A 1 68 ? -11.984 -2.302 6.028 1.00 92.19 68 GLN A O 1
ATOM 526 N N . LEU A 1 69 ? -10.200 -1.213 5.204 1.00 92.19 69 LEU A N 1
ATOM 527 C CA . LEU A 1 69 ? -9.309 -1.600 6.284 1.00 92.19 69 LEU A CA 1
ATOM 528 C C . LEU A 1 69 ? -9.769 -0.960 7.606 1.00 92.19 69 LEU A C 1
ATOM 530 O O . LEU A 1 69 ? -10.104 0.231 7.645 1.00 92.19 69 LEU A O 1
ATOM 534 N N . PRO A 1 70 ? -9.781 -1.734 8.700 1.00 88.06 70 PRO A N 1
ATOM 535 C CA . PRO A 1 70 ? -10.299 -1.272 9.977 1.00 88.06 70 PRO A CA 1
ATOM 536 C C . PRO A 1 70 ? -9.460 -0.114 10.518 1.00 88.06 70 PRO A C 1
ATOM 538 O O . PRO A 1 70 ? -8.233 -0.175 10.558 1.00 88.06 70 PRO A O 1
ATOM 541 N N . GLY A 1 71 ? -10.137 0.945 10.960 1.00 89.00 71 GLY A N 1
ATOM 542 C CA . GLY A 1 71 ? -9.489 2.072 11.623 1.00 89.00 71 GLY A CA 1
ATOM 543 C C . GLY A 1 71 ? -8.693 3.002 10.710 1.00 89.00 71 GLY A C 1
ATOM 544 O O . GLY A 1 71 ? -8.063 3.911 11.240 1.00 89.00 71 GLY A O 1
ATOM 545 N N . VAL A 1 72 ? -8.714 2.830 9.382 1.00 93.12 72 VAL A N 1
ATOM 546 C CA . VAL A 1 72 ? -8.011 3.736 8.461 1.00 93.12 72 VAL A CA 1
ATOM 547 C C . VAL A 1 72 ? -8.624 5.133 8.502 1.00 93.12 72 VAL A C 1
ATOM 549 O O . VAL A 1 72 ? -9.814 5.324 8.257 1.00 93.12 72 VAL A O 1
ATOM 552 N N . SER A 1 73 ? -7.785 6.125 8.781 1.00 93.81 73 SER A N 1
ATOM 553 C CA . SER A 1 73 ? -8.157 7.538 8.839 1.00 93.81 73 SER A CA 1
ATOM 554 C C . SER A 1 73 ? -7.640 8.330 7.642 1.00 93.81 73 SER A C 1
ATOM 556 O O . SER A 1 73 ? -8.262 9.312 7.236 1.00 93.81 73 SER A O 1
ATOM 558 N N . SER A 1 74 ? -6.527 7.898 7.047 1.00 95.62 74 SER A N 1
ATOM 559 C CA . SER A 1 74 ? -5.923 8.556 5.893 1.00 95.62 74 SER A CA 1
ATOM 560 C C . SER A 1 74 ? -5.209 7.556 4.994 1.00 95.62 74 SER A C 1
ATOM 562 O O . SER A 1 74 ? -4.567 6.619 5.466 1.00 95.62 74 SER A O 1
ATOM 564 N N . ILE A 1 75 ? -5.311 7.792 3.686 1.00 97.25 75 ILE A N 1
ATOM 565 C CA . ILE A 1 75 ? -4.579 7.074 2.644 1.00 97.25 75 ILE A CA 1
ATOM 566 C C . ILE A 1 75 ? -3.936 8.131 1.751 1.00 97.25 75 ILE A C 1
ATOM 568 O O . ILE A 1 75 ? -4.640 8.948 1.151 1.00 97.25 75 ILE A O 1
ATOM 572 N N . ARG A 1 76 ? -2.608 8.114 1.644 1.00 97.38 76 ARG A N 1
ATOM 573 C CA . ARG A 1 76 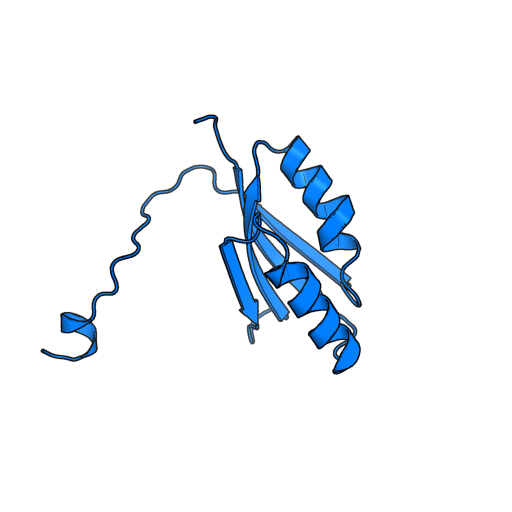? -1.850 8.970 0.725 1.00 97.38 76 ARG A CA 1
ATOM 574 C C . ARG A 1 76 ? -1.018 8.102 -0.205 1.00 97.38 76 ARG A C 1
ATOM 576 O O . ARG A 1 76 ? -0.264 7.249 0.248 1.00 97.38 76 ARG A O 1
ATOM 583 N N . SER A 1 77 ? -1.120 8.357 -1.502 1.00 97.12 77 SER A N 1
ATOM 584 C CA . SER A 1 77 ? -0.511 7.505 -2.521 1.00 97.12 77 SER A CA 1
ATOM 585 C C . SER A 1 77 ? 0.427 8.298 -3.414 1.00 97.12 77 SER A C 1
ATOM 587 O O . SER A 1 77 ? 0.049 9.342 -3.939 1.00 97.12 77 SER A O 1
ATOM 589 N N . ASN A 1 78 ? 1.632 7.776 -3.619 1.00 97.00 78 ASN A N 1
ATOM 590 C CA . ASN A 1 78 ? 2.604 8.294 -4.573 1.00 97.00 78 ASN A CA 1
ATOM 591 C C . ASN A 1 78 ? 2.770 7.286 -5.706 1.00 97.00 78 ASN A C 1
ATOM 593 O O . ASN A 1 78 ? 3.165 6.144 -5.477 1.00 97.00 78 ASN A O 1
ATOM 597 N N . LEU A 1 79 ? 2.464 7.703 -6.929 1.00 96.38 79 LEU A N 1
ATOM 598 C CA . LEU A 1 79 ? 2.530 6.842 -8.104 1.00 96.38 79 LEU A CA 1
ATOM 599 C C . LEU A 1 79 ? 3.911 6.949 -8.753 1.00 96.38 79 LEU A C 1
ATOM 601 O O . LEU A 1 79 ? 4.406 8.047 -9.009 1.00 96.38 79 LEU A O 1
ATOM 605 N N . SER A 1 80 ? 4.530 5.805 -9.027 1.00 95.31 80 SER A N 1
ATOM 606 C CA . SER A 1 80 ? 5.799 5.735 -9.740 1.00 95.31 80 SER A CA 1
ATOM 607 C C . SER A 1 80 ? 5.584 6.088 -11.206 1.00 95.31 80 SER A C 1
ATOM 609 O O . SER A 1 80 ? 4.871 5.394 -11.927 1.00 95.31 80 SER A O 1
ATOM 611 N N . LEU A 1 81 ? 6.223 7.167 -11.653 1.00 93.44 81 LEU A N 1
ATOM 612 C CA . LEU A 1 81 ? 6.230 7.555 -13.066 1.00 93.44 81 LEU A CA 1
ATOM 613 C C . LEU A 1 81 ? 7.269 6.765 -13.866 1.00 93.44 81 LEU A C 1
ATOM 615 O O . LEU A 1 81 ? 7.085 6.498 -15.051 1.00 93.44 81 LEU A O 1
ATOM 619 N N . ARG A 1 82 ? 8.385 6.419 -13.219 1.00 91.94 82 ARG A N 1
ATOM 620 C CA . ARG A 1 82 ? 9.484 5.659 -13.805 1.00 91.94 82 ARG A CA 1
ATOM 621 C C . ARG A 1 82 ? 10.253 4.947 -12.705 1.00 91.94 82 ARG A C 1
ATOM 623 O O . ARG A 1 82 ? 10.765 5.584 -11.787 1.00 91.94 82 ARG A O 1
ATOM 630 N N . GLU A 1 83 ? 10.406 3.638 -12.851 1.00 90.56 83 GLU A N 1
ATOM 631 C CA . GLU A 1 83 ? 11.320 2.871 -12.017 1.00 90.56 83 GLU A CA 1
ATOM 632 C C . GLU A 1 83 ? 12.763 3.112 -12.478 1.00 90.56 83 GLU A C 1
ATOM 634 O O . GLU A 1 83 ? 13.123 2.844 -13.625 1.00 90.56 83 GLU A O 1
ATOM 639 N N . MET A 1 84 ? 13.585 3.678 -11.593 1.00 93.94 84 MET A N 1
ATOM 640 C CA . MET A 1 84 ? 14.986 3.986 -11.900 1.00 93.94 84 MET A CA 1
ATOM 641 C C . MET A 1 84 ? 15.924 2.810 -11.601 1.00 93.94 84 MET A C 1
ATOM 643 O O . MET A 1 84 ? 16.942 2.659 -12.274 1.00 93.94 84 MET A O 1
ATOM 647 N N . LYS A 1 85 ? 15.598 1.988 -10.596 1.00 90.62 85 LYS A N 1
ATOM 648 C CA . LYS A 1 85 ? 16.339 0.786 -10.197 1.00 90.62 85 LYS A CA 1
ATOM 649 C C . LYS A 1 85 ? 15.416 -0.134 -9.397 1.00 90.62 85 LYS A C 1
ATOM 651 O O . LYS A 1 85 ? 14.812 0.320 -8.432 1.00 90.62 85 LYS A O 1
ATOM 656 N N . ALA A 1 86 ? 15.401 -1.416 -9.742 1.00 89.38 86 ALA A N 1
ATOM 657 C CA . ALA A 1 86 ? 14.838 -2.485 -8.927 1.00 89.38 86 ALA A CA 1
ATOM 658 C C . ALA A 1 86 ? 15.832 -3.647 -8.874 1.00 89.38 86 ALA A C 1
ATOM 660 O O . ALA A 1 86 ? 16.445 -4.000 -9.881 1.00 89.38 86 ALA A O 1
ATOM 661 N N . THR A 1 87 ? 16.036 -4.212 -7.689 1.00 89.69 87 THR A N 1
ATOM 662 C CA . THR A 1 87 ? 16.896 -5.380 -7.490 1.00 89.69 87 THR A CA 1
ATOM 663 C C . THR A 1 87 ? 16.368 -6.208 -6.332 1.00 89.69 87 THR A C 1
ATOM 665 O O . THR A 1 87 ? 15.947 -5.661 -5.317 1.00 89.69 87 THR A O 1
ATOM 668 N N . SER A 1 88 ? 16.408 -7.527 -6.483 1.00 87.62 88 SER A N 1
ATOM 669 C CA . SER A 1 88 ? 16.179 -8.487 -5.401 1.00 87.62 88 SER A CA 1
ATOM 670 C C . SER A 1 88 ? 17.488 -8.972 -4.770 1.00 87.62 88 SER A C 1
ATOM 672 O O . SER A 1 88 ? 17.465 -9.792 -3.857 1.00 87.62 88 SER A O 1
ATOM 674 N N . HIS A 1 89 ? 18.637 -8.505 -5.268 1.00 90.62 89 HIS A N 1
ATOM 675 C CA . HIS A 1 89 ? 19.940 -8.866 -4.725 1.00 90.62 89 HIS A CA 1
ATOM 676 C C . HIS A 1 89 ? 20.215 -8.077 -3.448 1.00 90.62 89 HIS A C 1
ATOM 678 O O . HIS A 1 89 ? 20.314 -6.849 -3.476 1.00 90.62 89 HIS A O 1
ATOM 684 N N . LEU A 1 90 ? 20.365 -8.805 -2.344 1.00 88.44 90 LEU A N 1
ATOM 685 C CA . LEU A 1 90 ? 20.850 -8.261 -1.084 1.00 88.44 90 LEU A CA 1
ATOM 686 C C . LEU A 1 90 ? 22.385 -8.182 -1.128 1.00 88.44 90 LEU A C 1
ATOM 688 O O . LEU A 1 90 ? 23.017 -9.173 -1.504 1.00 88.44 90 LEU A O 1
ATOM 692 N N . PRO A 1 91 ? 23.001 -7.052 -0.739 1.00 90.81 91 PRO A N 1
ATOM 693 C CA . PRO A 1 91 ? 24.455 -6.901 -0.718 1.00 90.81 91 PRO A CA 1
ATOM 694 C C . PRO A 1 91 ? 25.052 -7.588 0.525 1.00 90.81 91 PRO A C 1
ATOM 696 O O . PRO A 1 91 ? 25.573 -6.937 1.424 1.00 90.81 91 PRO A O 1
ATOM 699 N N . VAL A 1 92 ? 24.915 -8.916 0.614 1.00 92.50 92 VAL A N 1
ATOM 700 C CA . VAL A 1 92 ? 25.282 -9.692 1.814 1.00 92.50 92 VAL A CA 1
ATOM 701 C C . VAL A 1 92 ? 26.776 -9.644 2.131 1.00 92.50 92 VAL A C 1
ATOM 703 O O . VAL A 1 92 ? 27.123 -9.556 3.300 1.00 92.50 92 VAL A O 1
ATOM 706 N N . GLU A 1 93 ? 27.644 -9.651 1.119 1.00 89.50 93 GLU A N 1
ATOM 707 C CA . GLU A 1 93 ? 29.104 -9.571 1.289 1.00 89.50 93 GLU A CA 1
ATOM 708 C C . GLU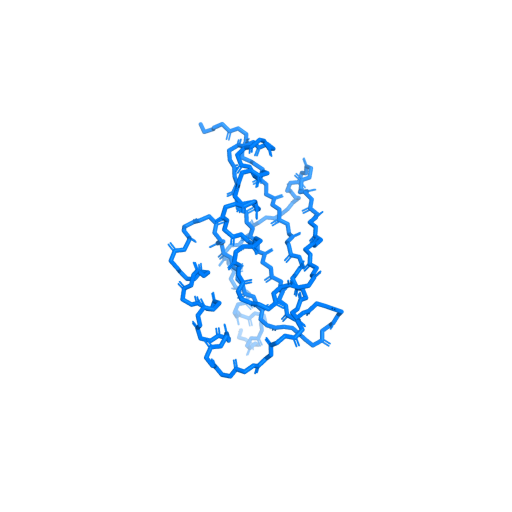 A 1 93 ? 29.505 -8.222 1.910 1.00 89.50 93 GLU A C 1
ATOM 710 O O . GLU A 1 93 ? 30.121 -8.173 2.972 1.00 89.50 93 GLU A O 1
ATOM 715 N N . GLU A 1 94 ? 29.020 -7.121 1.329 1.00 89.25 94 GLU A N 1
ATOM 716 C CA . GLU A 1 94 ? 29.287 -5.758 1.804 1.00 89.25 94 GLU A CA 1
ATOM 717 C C . GLU A 1 94 ? 28.729 -5.500 3.214 1.00 89.25 94 GLU A C 1
ATOM 719 O O . GLU A 1 94 ? 29.384 -4.862 4.037 1.00 89.25 94 GLU A O 1
ATOM 724 N N . LEU A 1 95 ? 27.534 -6.018 3.521 1.00 85.81 95 LEU A N 1
ATOM 725 C CA . LEU A 1 95 ? 26.892 -5.832 4.826 1.00 85.81 95 LEU A CA 1
ATOM 726 C C . LEU A 1 95 ? 27.495 -6.705 5.934 1.00 85.81 95 LEU A C 1
ATOM 728 O O . LEU A 1 95 ? 27.468 -6.302 7.097 1.00 85.81 95 LEU A O 1
ATOM 732 N N . LEU A 1 96 ? 28.000 -7.896 5.600 1.00 87.75 96 LEU A N 1
ATOM 733 C CA . LEU A 1 96 ? 28.601 -8.826 6.563 1.00 87.75 96 LEU A CA 1
ATOM 734 C C . LEU A 1 96 ? 30.126 -8.682 6.665 1.00 87.75 96 LEU A C 1
ATOM 736 O O . LEU A 1 96 ? 30.727 -9.311 7.535 1.00 87.75 96 LEU A O 1
ATOM 740 N N . GLY A 1 97 ? 30.743 -7.845 5.824 1.00 76.38 97 GLY A N 1
ATOM 741 C CA . GLY A 1 97 ? 32.191 -7.633 5.799 1.00 76.38 97 GLY A CA 1
ATOM 742 C C . GLY A 1 97 ? 32.980 -8.877 5.376 1.00 76.38 97 GLY A C 1
ATOM 743 O O . GLY A 1 97 ? 34.095 -9.071 5.862 1.00 76.38 97 GLY A O 1
ATOM 744 N N . LEU A 1 98 ? 32.375 -9.725 4.536 1.00 64.25 98 LEU A N 1
ATOM 745 C CA . LEU A 1 98 ? 32.988 -10.911 3.924 1.00 64.25 98 LEU A CA 1
ATOM 746 C C . LEU A 1 98 ? 33.612 -10.537 2.577 1.00 64.25 98 LEU A C 1
ATOM 748 O O . LEU A 1 98 ? 34.715 -11.056 2.297 1.00 64.25 98 LEU A O 1
#

Secondary structure (DSSP, 8-state):
----EEEEEEEEES---HHHHHHHHHHHHH-TTEEEEEE-SSSSSEEEEEEESSHHHHHHHHHHTGGGSTTEEEEEEEE-S----------HHHHHT-

Organism: NCBI:txid77097

Sequence (98 aa):
MGASVLAFVQITCTQHSEAATAEFERIIQASSRVLSCHNTTGEADFLLQVVAKDLDDYSHFVETVLRQLPGVSSIRSNLSLREMKATSHLPVEELLGL

Mean predicted aligned error: 4.67 Å